Protein AF-A0A7J5WRK7-F1 (afdb_monomer_lite)

Foldseek 3Di:
DPPDDLQDPVVLPVLVVVLVVLLVVFWDWDAEPQAIFIDGPAFDDPVDDPPDPVLVVSQVVCVVSLLVSLLSLVVSLLSLCCNPPVNDPPQVVVCVVVVCVVVSVVSNCCSPPVDPFPKDWDWDWDDDDPTIHTWIWIWGDDPPDIDIDTSRVVVRSSVVSCVVSVNDGGDHD

Secondary structure (DSSP, 8-state):
-----TT-TTHHHHHHHHHHHHHHTTEEEEEETTEEEEEE--EEPTTS-TT-HHHHHHHHHHHHHHHHHHHHHHHHHHHHHHHHSTT---HHHHHHHSTTHHHHHHHHHHHHH--S--EEEEEEEEEETTEEEEEEEEEEEETTEEEEEEHHHHHHHHHHHHHHTTS------

Structure (mmCIF, N/CA/C/O backbone):
data_AF-A0A7J5WRK7-F1
#
_entry.id   AF-A0A7J5WRK7-F1
#
loop_
_atom_site.group_PDB
_atom_site.id
_atom_site.type_symbol
_atom_site.label_atom_id
_atom_site.label_alt_id
_atom_site.label_comp_id
_atom_site.label_asym_id
_atom_site.label_entity_id
_atom_site.label_seq_id
_atom_site.pdbx_PDB_ins_code
_atom_site.Cartn_x
_atom_site.Cartn_y
_atom_site.Cartn_z
_atom_site.occupancy
_atom_site.B_iso_or_equiv
_atom_site.auth_seq_id
_atom_site.auth_comp_id
_atom_site.auth_asym_id
_atom_site.auth_atom_id
_atom_site.pdbx_PDB_model_num
ATOM 1 N N . MET A 1 1 ? 35.326 -3.967 -5.754 1.00 23.03 1 MET A N 1
ATOM 2 C CA . MET A 1 1 ? 34.260 -4.579 -4.936 1.00 23.03 1 MET A CA 1
ATOM 3 C C . MET A 1 1 ? 32.935 -4.216 -5.591 1.00 23.03 1 MET A C 1
ATOM 5 O O . MET A 1 1 ? 32.443 -3.116 -5.403 1.00 23.03 1 MET A O 1
ATOM 9 N N . SER A 1 2 ? 32.453 -5.070 -6.492 1.00 31.12 2 SER A N 1
ATOM 10 C CA . SER A 1 2 ? 31.157 -4.903 -7.160 1.00 31.12 2 SER A CA 1
ATOM 11 C C . SER A 1 2 ? 30.168 -5.705 -6.328 1.00 31.12 2 SER A C 1
ATOM 13 O O . SER A 1 2 ? 30.130 -6.927 -6.415 1.00 31.12 2 SER A O 1
ATOM 15 N N . ILE A 1 3 ? 29.503 -5.027 -5.397 1.00 30.36 3 ILE A N 1
ATOM 16 C CA . ILE A 1 3 ? 28.623 -5.667 -4.425 1.00 30.36 3 ILE A CA 1
ATOM 17 C C . ILE A 1 3 ? 27.206 -5.501 -4.982 1.00 30.36 3 ILE A C 1
ATOM 19 O O . ILE A 1 3 ? 26.688 -4.390 -5.003 1.00 30.36 3 ILE A O 1
ATOM 23 N N . TYR A 1 4 ? 26.649 -6.606 -5.480 1.00 30.44 4 TYR A N 1
ATOM 24 C CA . TYR A 1 4 ? 25.307 -6.790 -6.055 1.00 30.44 4 TYR A CA 1
ATOM 25 C C . TYR A 1 4 ? 25.128 -6.493 -7.556 1.00 30.44 4 TYR A C 1
ATOM 27 O O . TYR A 1 4 ? 25.296 -5.380 -8.051 1.00 30.44 4 TYR A O 1
ATOM 35 N N . SER A 1 5 ? 24.720 -7.541 -8.279 1.00 34.34 5 SER A N 1
ATOM 36 C CA . SER A 1 5 ? 24.199 -7.499 -9.645 1.00 34.34 5 SER A CA 1
ATOM 37 C C . SER A 1 5 ? 22.725 -7.908 -9.595 1.00 34.34 5 SER A C 1
ATOM 39 O O . SER A 1 5 ? 22.420 -9.086 -9.451 1.00 34.34 5 SER A O 1
ATOM 41 N N . LEU A 1 6 ? 21.810 -6.946 -9.751 1.00 44.59 6 LEU A N 1
ATOM 42 C CA . LEU A 1 6 ? 20.345 -7.137 -9.782 1.00 44.59 6 LEU A CA 1
ATOM 43 C C . LEU A 1 6 ? 19.833 -7.923 -11.013 1.00 44.59 6 LEU A C 1
ATOM 45 O O . LEU A 1 6 ? 18.639 -7.941 -11.286 1.00 44.59 6 LEU A O 1
ATOM 49 N N . LYS A 1 7 ? 20.723 -8.543 -11.799 1.00 43.25 7 LYS A N 1
ATOM 50 C CA . LYS A 1 7 ? 20.353 -9.321 -12.994 1.00 43.25 7 LYS A CA 1
ATOM 51 C C . LYS A 1 7 ? 19.768 -10.697 -12.672 1.00 43.25 7 LYS A C 1
ATOM 53 O O . LYS A 1 7 ? 19.216 -11.328 -13.566 1.00 43.25 7 LYS A O 1
ATOM 58 N N . GLU A 1 8 ? 19.908 -11.173 -11.439 1.00 49.94 8 GLU A N 1
ATOM 59 C CA . GLU A 1 8 ? 19.444 -12.500 -11.045 1.00 49.94 8 GLU A CA 1
ATOM 60 C C . GLU A 1 8 ? 18.195 -12.364 -10.167 1.00 49.94 8 GLU A C 1
ATOM 62 O O . GLU A 1 8 ? 18.272 -11.974 -9.004 1.00 49.94 8 GLU A O 1
ATOM 67 N N . GLY A 1 9 ? 17.025 -12.664 -10.742 1.00 51.81 9 GLY A N 1
ATOM 68 C CA . GLY A 1 9 ? 15.718 -12.481 -10.098 1.00 51.81 9 GLY A CA 1
ATOM 69 C C . GLY A 1 9 ? 15.524 -13.247 -8.783 1.00 51.81 9 GLY A C 1
ATOM 70 O O . GLY A 1 9 ? 14.635 -12.894 -8.014 1.00 51.81 9 GLY A O 1
ATOM 71 N N . TYR A 1 10 ? 16.375 -14.234 -8.469 1.00 52.94 10 TYR A N 1
ATOM 72 C CA . TYR A 1 10 ? 16.316 -14.953 -7.192 1.00 52.94 10 TYR A CA 1
ATOM 73 C C . TYR A 1 10 ? 16.609 -14.047 -5.984 1.00 52.94 10 TYR A C 1
ATOM 75 O O . TYR A 1 10 ? 16.106 -14.312 -4.896 1.00 52.94 10 TYR A O 1
ATOM 83 N N . TYR A 1 11 ? 17.370 -12.960 -6.162 1.00 55.50 11 TYR A N 1
ATOM 84 C CA . TYR A 1 11 ? 17.666 -12.025 -5.072 1.00 55.50 11 TYR A CA 1
ATOM 85 C C . TYR A 1 11 ? 16.452 -11.192 -4.646 1.00 55.50 11 TYR A C 1
ATOM 87 O O . TYR A 1 11 ? 16.393 -10.770 -3.498 1.00 55.50 11 TYR A O 1
ATOM 95 N N . LEU A 1 12 ? 15.469 -10.997 -5.531 1.00 70.44 12 LEU A N 1
ATOM 96 C CA . LEU A 1 12 ? 14.238 -10.274 -5.201 1.00 70.44 12 LEU A CA 1
ATOM 97 C C . LEU A 1 12 ? 13.244 -11.146 -4.426 1.00 70.44 12 LEU A C 1
ATOM 99 O O . LEU A 1 12 ? 12.324 -10.608 -3.822 1.00 70.44 12 LEU A O 1
ATOM 103 N N . TYR A 1 13 ? 13.417 -12.473 -4.412 1.00 75.19 13 TYR A N 1
ATOM 104 C CA . TYR A 1 13 ? 12.485 -13.380 -3.739 1.00 75.19 13 TYR A CA 1
ATOM 105 C C . TYR A 1 13 ? 12.382 -13.086 -2.238 1.00 75.19 13 TYR A C 1
ATOM 107 O O . TYR A 1 13 ? 11.279 -12.980 -1.713 1.00 75.19 13 TYR A O 1
ATOM 115 N N . HIS A 1 14 ? 13.518 -12.887 -1.563 1.00 81.31 14 HIS A N 1
ATOM 116 C CA . HIS A 1 14 ? 13.531 -12.567 -0.134 1.00 81.31 14 HIS A CA 1
ATOM 117 C C . HIS A 1 14 ? 12.921 -11.195 0.167 1.00 81.31 14 HIS A C 1
ATOM 119 O O . HIS A 1 14 ? 12.224 -11.054 1.167 1.00 81.31 14 HIS A O 1
ATOM 125 N N . ASP A 1 15 ? 13.135 -10.203 -0.702 1.00 85.06 15 ASP A N 1
ATOM 126 C CA . ASP A 1 15 ? 12.528 -8.877 -0.546 1.00 85.06 15 ASP A CA 1
ATOM 127 C C . ASP A 1 15 ? 11.007 -8.937 -0.751 1.00 85.06 15 ASP A C 1
ATOM 129 O O . ASP A 1 15 ? 10.252 -8.321 0.002 1.00 85.06 15 ASP A O 1
ATOM 133 N N . VAL A 1 16 ? 10.545 -9.714 -1.739 1.00 87.12 16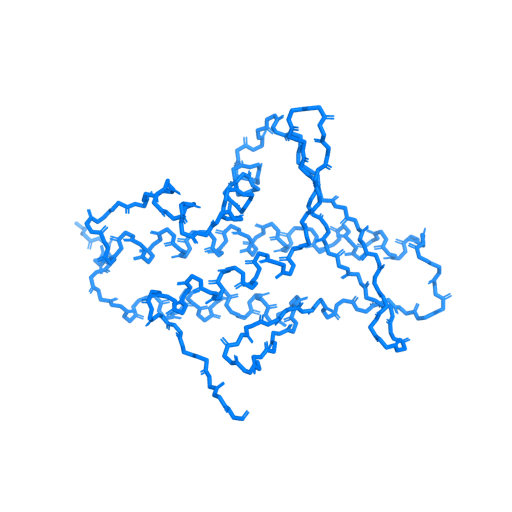 VAL A N 1
ATOM 134 C CA . VAL A 1 16 ? 9.117 -9.978 -1.963 1.00 87.12 16 VAL A CA 1
ATOM 135 C C . VAL A 1 16 ? 8.521 -10.682 -0.748 1.00 87.12 16 VAL A C 1
ATOM 137 O O . VAL A 1 16 ? 7.554 -10.182 -0.185 1.00 87.12 16 VAL A O 1
ATOM 140 N N . GLU A 1 17 ? 9.106 -11.794 -0.302 1.00 88.12 17 GLU A N 1
ATOM 141 C CA . GLU A 1 17 ? 8.641 -12.556 0.862 1.00 88.12 17 GLU A CA 1
ATOM 142 C C . GLU A 1 17 ? 8.585 -11.687 2.125 1.00 88.12 17 GLU A C 1
ATOM 144 O O . GLU A 1 17 ? 7.590 -11.705 2.849 1.00 88.12 17 GLU A O 1
ATOM 149 N N . PHE A 1 18 ? 9.606 -10.860 2.360 1.00 90.75 18 PHE A N 1
ATOM 150 C CA . PHE A 1 18 ? 9.629 -9.915 3.471 1.00 90.75 18 PHE A CA 1
ATOM 151 C C . PHE A 1 18 ? 8.452 -8.932 3.416 1.00 90.75 18 PHE A C 1
ATOM 153 O O . PHE A 1 18 ? 7.738 -8.777 4.407 1.00 90.75 18 PHE A O 1
ATOM 160 N N . VAL A 1 19 ? 8.211 -8.297 2.263 1.00 94.00 19 VAL A N 1
ATOM 161 C CA . VAL A 1 19 ? 7.095 -7.350 2.103 1.00 94.00 19 VAL A CA 1
ATOM 162 C C . VAL A 1 19 ? 5.743 -8.052 2.241 1.00 94.00 19 VAL A C 1
ATOM 164 O O . VAL A 1 19 ? 4.855 -7.525 2.907 1.00 94.00 19 VAL A O 1
ATOM 167 N N . LEU A 1 20 ? 5.577 -9.247 1.669 1.00 92.31 20 LEU A N 1
ATOM 168 C CA . LEU A 1 20 ? 4.340 -10.023 1.791 1.00 92.31 20 LEU A CA 1
ATOM 169 C C . LEU A 1 20 ? 4.051 -10.418 3.245 1.00 92.31 20 LEU A C 1
ATOM 171 O O . LEU A 1 20 ? 2.906 -10.319 3.683 1.00 92.31 20 LEU A O 1
ATOM 175 N N . ASN A 1 21 ? 5.078 -10.782 4.014 1.00 92.62 21 ASN A N 1
ATOM 176 C CA . ASN A 1 21 ? 4.931 -11.063 5.441 1.00 92.62 21 ASN A CA 1
ATOM 177 C C . ASN A 1 21 ? 4.499 -9.812 6.219 1.00 92.62 21 ASN A C 1
ATOM 179 O O . ASN A 1 21 ? 3.574 -9.884 7.022 1.00 92.62 21 ASN A O 1
ATOM 183 N N . GLN A 1 22 ? 5.090 -8.645 5.934 1.00 94.44 22 GLN A N 1
ATOM 184 C CA . GLN A 1 22 ? 4.661 -7.378 6.541 1.00 94.44 22 GLN A CA 1
ATOM 185 C C . GLN A 1 22 ? 3.212 -7.013 6.193 1.00 94.44 22 GLN A C 1
ATOM 187 O O . GLN A 1 22 ? 2.511 -6.438 7.025 1.00 94.44 22 GLN A O 1
ATOM 192 N N . ILE A 1 23 ? 2.757 -7.334 4.976 1.00 95.06 23 ILE A N 1
ATOM 193 C CA . ILE A 1 23 ? 1.347 -7.189 4.599 1.00 95.06 23 ILE A CA 1
ATOM 194 C C . ILE A 1 23 ? 0.497 -8.126 5.460 1.00 95.06 23 ILE A C 1
ATOM 196 O O . ILE A 1 23 ? -0.436 -7.644 6.091 1.00 95.06 23 ILE A O 1
ATOM 200 N N . GLY A 1 24 ? 0.852 -9.411 5.555 1.00 92.56 24 GLY A N 1
ATOM 201 C CA . GLY A 1 24 ? 0.115 -10.413 6.336 1.00 92.56 24 GLY A CA 1
ATOM 202 C C . GLY A 1 24 ? 0.044 -10.134 7.844 1.00 92.56 24 GLY A C 1
ATOM 203 O O . GLY A 1 24 ? -0.886 -10.577 8.511 1.00 92.56 24 GLY A O 1
ATOM 204 N N . GLU A 1 25 ? 0.983 -9.361 8.395 1.00 93.62 25 GLU A N 1
ATOM 205 C CA . GLU A 1 25 ? 0.930 -8.882 9.785 1.00 93.62 25 GLU A CA 1
ATOM 206 C C . GLU A 1 25 ? -0.127 -7.789 10.028 1.00 93.62 25 GLU A C 1
ATOM 208 O O . GLU A 1 25 ? -0.460 -7.505 11.181 1.00 93.62 25 GLU A O 1
ATOM 213 N N . LEU A 1 26 ? -0.607 -7.127 8.971 1.00 94.44 26 LEU A N 1
ATOM 214 C CA . LEU A 1 26 ? -1.442 -5.923 9.052 1.00 94.44 26 LEU A CA 1
ATOM 215 C C . LEU A 1 26 ? -2.780 -6.061 8.313 1.00 94.44 26 LEU A C 1
ATOM 217 O O . LEU A 1 26 ? -3.768 -5.441 8.713 1.00 94.44 26 LEU A O 1
ATOM 221 N N . TYR A 1 27 ? -2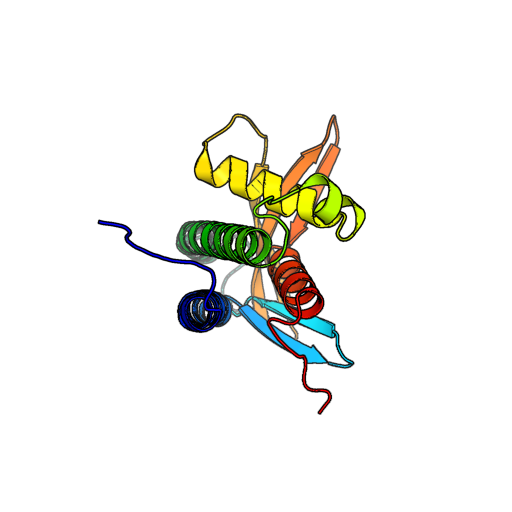.813 -6.858 7.249 1.00 94.75 27 TYR A N 1
ATOM 222 C CA . TYR A 1 27 ? -3.947 -7.038 6.355 1.00 94.75 27 TYR A CA 1
ATOM 223 C C . TYR A 1 27 ? -4.070 -8.498 5.935 1.00 94.75 27 TYR A C 1
ATOM 225 O O . TYR A 1 27 ? -3.089 -9.176 5.640 1.00 94.75 27 TYR A O 1
ATOM 233 N N . GLU A 1 28 ? -5.311 -8.946 5.838 1.00 92.81 28 GLU A N 1
ATOM 234 C CA . GLU A 1 28 ? -5.682 -10.175 5.167 1.00 92.81 28 GLU A CA 1
ATOM 235 C C . GLU A 1 28 ? -5.905 -9.848 3.693 1.00 92.81 28 GLU A C 1
ATOM 237 O O . GLU A 1 28 ? -6.595 -8.881 3.358 1.00 92.81 28 GLU A O 1
ATOM 242 N N . VAL A 1 29 ? -5.281 -10.628 2.813 1.00 91.12 29 VAL A N 1
ATOM 243 C CA . VAL A 1 29 ? -5.391 -10.463 1.364 1.00 91.12 29 VAL A CA 1
ATOM 244 C C . VAL A 1 29 ? -6.079 -11.693 0.808 1.00 91.12 29 VAL A C 1
ATOM 246 O O . VAL A 1 29 ? -5.556 -12.798 0.930 1.00 91.12 29 VAL A O 1
ATOM 249 N N . ASP A 1 30 ? -7.230 -11.482 0.182 1.00 88.75 30 ASP A N 1
ATOM 250 C CA . ASP A 1 30 ? -7.978 -12.531 -0.499 1.00 88.75 30 ASP A CA 1
ATOM 251 C C . ASP A 1 30 ? -7.942 -12.298 -2.008 1.00 88.75 30 ASP A C 1
ATOM 253 O O . ASP A 1 30 ? -7.983 -11.159 -2.489 1.00 88.75 30 ASP A O 1
ATOM 257 N N . VAL A 1 31 ? -7.858 -13.387 -2.762 1.00 83.69 31 VAL A N 1
ATOM 258 C CA . VAL A 1 31 ? -7.795 -13.369 -4.216 1.00 83.69 31 VAL A CA 1
ATOM 259 C C . VAL A 1 31 ? -8.955 -14.180 -4.751 1.00 83.69 31 VAL A C 1
ATOM 261 O O . VAL A 1 31 ? -8.995 -15.398 -4.624 1.00 83.69 31 VAL A O 1
ATOM 264 N N . LYS A 1 32 ? -9.882 -13.493 -5.411 1.00 82.00 32 LYS A N 1
ATOM 265 C CA . LYS A 1 32 ? -11.062 -14.108 -6.008 1.00 82.00 32 LYS A CA 1
ATOM 266 C C . LYS A 1 32 ? -11.289 -13.561 -7.403 1.00 82.00 32 LYS A C 1
ATOM 268 O O . LYS A 1 32 ? -11.099 -12.371 -7.647 1.00 82.00 32 LYS A O 1
ATOM 273 N N . ASP A 1 33 ? -11.675 -14.430 -8.334 1.00 81.75 33 ASP A N 1
ATOM 274 C CA . ASP A 1 33 ? -11.949 -14.055 -9.727 1.00 81.75 33 ASP A CA 1
ATOM 275 C C . ASP A 1 33 ? -10.792 -13.255 -10.356 1.00 81.75 33 ASP A C 1
ATOM 277 O O . ASP A 1 33 ? -10.992 -12.264 -11.066 1.00 81.75 33 ASP A O 1
ATOM 281 N N . ASN A 1 34 ? -9.554 -13.676 -10.065 1.00 76.69 34 ASN A N 1
ATOM 282 C CA . ASN A 1 34 ? -8.324 -13.049 -10.550 1.00 76.69 34 ASN A CA 1
ATOM 283 C C . ASN A 1 34 ? -8.128 -11.584 -10.089 1.00 76.69 34 ASN A C 1
ATOM 285 O O . ASN A 1 34 ? -7.383 -10.825 -10.726 1.00 76.69 34 ASN A O 1
ATOM 289 N N . LYS A 1 35 ? -8.773 -11.190 -8.985 1.00 83.25 35 LYS A N 1
ATOM 290 C CA . LYS A 1 35 ? -8.672 -9.872 -8.350 1.00 83.25 35 LYS A CA 1
ATOM 291 C C . LYS A 1 35 ? -8.269 -10.016 -6.889 1.00 83.25 35 LYS A C 1
ATOM 293 O O . LYS A 1 35 ? -8.821 -10.847 -6.177 1.00 83.25 35 LYS A O 1
ATOM 298 N N . ALA A 1 36 ? -7.330 -9.181 -6.459 1.00 87.69 36 ALA A N 1
ATOM 299 C CA . ALA A 1 36 ? -6.948 -9.085 -5.060 1.00 87.69 36 ALA A CA 1
ATOM 300 C C . ALA A 1 36 ? -7.889 -8.129 -4.320 1.00 87.69 36 ALA A C 1
ATOM 302 O O . ALA A 1 36 ? -8.304 -7.095 -4.846 1.00 87.69 36 ALA A O 1
ATOM 303 N N . THR A 1 37 ? -8.184 -8.464 -3.076 1.00 91.25 37 THR A N 1
ATOM 304 C CA . THR A 1 37 ? -8.840 -7.605 -2.097 1.00 91.25 37 THR A CA 1
ATOM 305 C C . THR A 1 37 ? -8.019 -7.638 -0.819 1.00 91.25 37 THR A C 1
ATOM 307 O O . THR A 1 37 ? -7.346 -8.627 -0.546 1.00 91.25 37 THR A O 1
ATOM 310 N N . ALA A 1 38 ? -8.025 -6.547 -0.060 1.00 92.56 38 ALA A N 1
ATOM 311 C CA . ALA A 1 38 ? -7.307 -6.460 1.203 1.00 92.56 38 ALA A CA 1
ATOM 312 C C . ALA A 1 38 ? -8.235 -5.897 2.276 1.00 92.56 38 ALA A C 1
ATOM 314 O O . ALA A 1 38 ? -8.997 -4.963 2.010 1.00 92.56 38 ALA A O 1
ATOM 315 N N . VAL A 1 39 ? -8.162 -6.462 3.477 1.00 92.31 39 VAL A N 1
ATOM 316 C CA . VAL A 1 39 ? -8.942 -6.042 4.641 1.00 92.31 39 VAL A CA 1
ATOM 317 C C . VAL A 1 39 ? -8.016 -5.982 5.845 1.00 92.31 39 VAL A C 1
ATOM 319 O O . VAL A 1 39 ? -7.226 -6.892 6.074 1.00 92.31 39 VAL A O 1
ATOM 322 N N . SER A 1 40 ? -8.088 -4.900 6.614 1.00 92.31 40 SER A N 1
ATOM 323 C CA . SER A 1 40 ? -7.330 -4.795 7.859 1.00 92.31 40 SER A CA 1
ATOM 324 C C . SER A 1 40 ? -7.742 -5.887 8.853 1.00 92.31 40 SER A C 1
ATOM 326 O O . SER A 1 40 ? -8.931 -6.074 9.117 1.00 92.31 40 SER A O 1
ATOM 328 N N . ILE A 1 41 ? -6.760 -6.559 9.461 1.00 90.56 41 ILE A N 1
ATOM 329 C CA . ILE A 1 41 ? -6.996 -7.554 10.528 1.00 90.56 41 ILE A CA 1
ATOM 330 C C . ILE A 1 41 ? -7.065 -6.918 11.924 1.00 90.56 41 ILE A C 1
ATOM 332 O O . ILE A 1 41 ? -7.142 -7.610 12.940 1.00 90.56 41 ILE A O 1
ATOM 336 N N . MET A 1 42 ? -6.994 -5.587 12.003 1.00 88.06 42 MET A N 1
ATOM 337 C CA . MET A 1 42 ? -6.973 -4.859 13.268 1.00 88.06 42 MET A CA 1
ATOM 338 C C . MET A 1 42 ? -8.375 -4.740 13.855 1.00 88.06 42 MET A C 1
ATOM 340 O O . MET A 1 42 ? -9.085 -3.767 13.616 1.00 88.06 42 MET A O 1
ATOM 344 N N . GLU A 1 43 ? -8.764 -5.716 14.662 1.00 85.50 43 GLU A N 1
ATOM 345 C CA . GLU A 1 43 ? -10.060 -5.714 15.336 1.00 85.50 43 GLU A CA 1
ATOM 346 C C . GLU A 1 43 ? -10.086 -4.768 16.548 1.00 85.50 43 GLU A C 1
ATOM 348 O O . GLU A 1 43 ? -9.124 -4.663 17.320 1.00 85.50 43 GLU A O 1
ATOM 353 N N . LEU A 1 44 ? -11.227 -4.106 16.728 1.00 79.06 44 LEU A N 1
ATOM 354 C CA . LEU A 1 44 ? -11.612 -3.398 17.941 1.00 79.06 44 LEU A CA 1
ATOM 355 C C . LEU A 1 44 ? -12.513 -4.289 18.786 1.00 79.06 44 LEU A C 1
ATOM 357 O O . LEU A 1 44 ? -13.460 -4.896 18.281 1.00 79.06 44 LEU A O 1
ATOM 361 N N . ASP A 1 45 ? -12.243 -4.326 20.088 1.00 69.25 45 ASP A N 1
ATOM 362 C CA . ASP A 1 45 ? -13.087 -5.063 21.017 1.00 69.25 45 ASP A CA 1
ATOM 363 C C . ASP A 1 45 ? -14.468 -4.385 21.103 1.00 69.25 45 ASP A C 1
ATOM 365 O O . ASP A 1 45 ? -14.574 -3.174 21.321 1.00 69.25 45 ASP A O 1
ATOM 369 N N . GLN A 1 46 ? -15.545 -5.156 20.920 1.00 61.12 46 GLN A N 1
ATOM 370 C CA . GLN A 1 46 ? -16.916 -4.643 20.724 1.00 61.12 46 GLN A CA 1
ATOM 371 C C . GLN A 1 46 ? -17.448 -3.808 21.900 1.00 61.12 46 GLN A C 1
ATOM 373 O O . GLN A 1 46 ? -18.468 -3.129 21.777 1.00 61.12 46 GLN A O 1
ATOM 378 N N . LYS A 1 47 ? -16.788 -3.870 23.060 1.00 58.44 47 LYS A N 1
ATOM 379 C CA . LYS A 1 47 ? -17.178 -3.129 24.265 1.00 58.44 47 LYS A CA 1
ATOM 380 C C . LYS A 1 47 ? -16.817 -1.647 24.214 1.00 58.44 47 LYS A C 1
ATOM 382 O O . LYS A 1 47 ? -17.378 -0.880 24.994 1.00 58.44 47 LYS A O 1
ATOM 387 N N . ASN A 1 48 ? -15.907 -1.241 23.330 1.00 52.59 48 ASN A N 1
ATOM 388 C CA . ASN A 1 48 ? -15.352 0.106 23.333 1.00 52.59 48 ASN A CA 1
ATOM 389 C C . ASN A 1 48 ? -15.898 0.952 22.179 1.00 52.59 48 ASN A C 1
ATOM 391 O O . ASN A 1 48 ? -15.972 0.532 21.028 1.00 52.59 48 ASN A O 1
ATOM 395 N N . HIS A 1 49 ? -16.311 2.177 22.514 1.00 56.41 49 HIS A N 1
ATOM 396 C CA . HIS A 1 49 ? -16.802 3.156 21.549 1.00 56.41 49 HIS A CA 1
ATOM 397 C C . HIS A 1 49 ? -15.739 3.482 20.485 1.00 56.41 49 HIS A C 1
ATOM 399 O O . HIS A 1 49 ? -14.548 3.561 20.791 1.00 56.41 49 HIS A O 1
ATOM 405 N N . PHE A 1 50 ? -16.199 3.788 19.268 1.00 59.53 50 PHE A N 1
ATOM 406 C CA . PHE A 1 50 ? -15.409 4.194 18.091 1.00 59.53 50 PHE A CA 1
ATOM 407 C C . PHE A 1 50 ? -14.429 5.362 18.316 1.00 59.53 50 PHE A C 1
ATOM 409 O O . PHE A 1 50 ? -13.545 5.584 17.503 1.00 59.53 50 PHE A O 1
ATOM 416 N N . ALA A 1 51 ? -14.590 6.124 19.402 1.00 64.12 51 ALA A N 1
ATOM 417 C CA . ALA A 1 51 ? -13.736 7.254 19.777 1.00 64.12 51 ALA A CA 1
ATOM 418 C C . ALA A 1 51 ? -12.938 7.003 21.073 1.00 64.12 51 ALA A C 1
ATOM 420 O O . ALA A 1 51 ? -12.496 7.950 21.731 1.00 64.12 51 ALA A O 1
ATOM 421 N N . SER A 1 52 ? -12.809 5.741 21.488 1.00 72.19 52 SER A N 1
ATOM 422 C CA . SER A 1 52 ? -12.102 5.369 22.714 1.00 72.19 52 SER A CA 1
ATOM 423 C C . SER A 1 52 ? -10.599 5.651 22.621 1.00 72.19 52 SER A C 1
ATOM 425 O O . SER A 1 52 ? -10.009 5.689 21.540 1.00 72.19 52 SER A O 1
ATOM 427 N N . GLN A 1 53 ? -9.964 5.834 23.783 1.00 78.50 53 GLN A N 1
ATOM 428 C CA . GLN A 1 53 ? -8.509 5.971 23.872 1.00 78.50 53 GLN A CA 1
ATOM 429 C C . GLN A 1 53 ? -7.796 4.729 23.317 1.00 78.50 53 GLN A C 1
ATOM 431 O O . GLN A 1 53 ? -6.778 4.867 22.654 1.00 78.50 53 GLN A O 1
ATOM 436 N N . GLU A 1 54 ? -8.379 3.540 23.498 1.00 77.44 54 GLU A N 1
ATOM 437 C CA . GLU A 1 54 ? -7.839 2.297 22.943 1.00 77.44 54 GLU A CA 1
ATOM 438 C C . GLU A 1 54 ? -7.751 2.338 21.411 1.00 77.44 54 GLU A C 1
ATOM 440 O O . GLU A 1 54 ? -6.731 1.943 20.851 1.00 77.44 54 GLU A O 1
ATOM 445 N N . SER A 1 55 ? -8.786 2.849 20.737 1.00 78.69 55 SER A N 1
ATOM 446 C CA . SER A 1 55 ? -8.796 3.002 19.275 1.00 78.69 55 SER A CA 1
ATOM 447 C C . SER A 1 55 ? -7.626 3.871 18.808 1.00 78.69 55 SER A C 1
ATOM 449 O O . SER A 1 55 ? -6.802 3.455 17.993 1.00 78.69 55 SER A O 1
ATOM 451 N N . LYS A 1 56 ? -7.455 5.029 19.460 1.00 82.38 56 LYS A N 1
ATOM 452 C CA . LYS A 1 56 ? -6.352 5.959 19.190 1.00 82.38 56 LYS A CA 1
ATOM 453 C C . LYS A 1 56 ? -4.984 5.350 19.473 1.00 82.38 56 LYS A C 1
ATOM 455 O O . LYS A 1 56 ? -4.055 5.569 18.702 1.00 82.38 56 LYS A O 1
ATOM 460 N N . ASP A 1 57 ? -4.839 4.605 20.564 1.00 85.69 57 ASP A N 1
ATOM 461 C CA . ASP A 1 57 ? -3.576 3.963 20.928 1.00 85.69 57 ASP A CA 1
ATOM 462 C C . ASP A 1 57 ? -3.204 2.878 19.908 1.00 85.69 57 ASP A C 1
ATOM 464 O O . ASP A 1 57 ? -2.056 2.825 19.460 1.00 85.69 57 ASP A O 1
ATOM 468 N N . ARG A 1 58 ? -4.179 2.071 19.462 1.00 84.50 58 ARG A N 1
ATOM 469 C CA . ARG A 1 58 ? -3.991 1.080 18.390 1.00 84.50 58 ARG A CA 1
ATOM 470 C C . ARG A 1 58 ? -3.619 1.744 17.067 1.00 84.50 58 ARG A C 1
ATOM 472 O O . ARG A 1 58 ? -2.650 1.327 16.433 1.00 84.50 58 ARG A O 1
ATOM 479 N N . PHE A 1 59 ? -4.327 2.804 16.684 1.00 88.44 59 PHE A N 1
ATOM 480 C CA . PHE A 1 59 ? -4.016 3.588 15.491 1.00 88.44 59 PHE A CA 1
ATOM 481 C C . PHE A 1 59 ? -2.593 4.172 15.549 1.00 88.44 59 PHE A C 1
ATOM 483 O O . PHE A 1 59 ? -1.782 3.967 14.647 1.00 88.44 59 PHE A O 1
ATOM 490 N N . ASN A 1 60 ? -2.228 4.836 16.645 1.00 88.12 60 ASN A N 1
ATOM 491 C CA . ASN A 1 60 ? -0.897 5.425 16.800 1.00 88.12 60 ASN A CA 1
ATOM 492 C C . ASN A 1 60 ? 0.217 4.369 16.809 1.00 88.12 60 ASN A C 1
ATOM 494 O O . ASN A 1 60 ? 1.304 4.622 16.286 1.00 88.12 60 ASN A O 1
ATOM 498 N N . ALA A 1 61 ? -0.045 3.183 17.364 1.00 90.12 61 ALA A N 1
ATOM 499 C CA . ALA A 1 61 ? 0.898 2.071 17.354 1.00 90.12 61 ALA A CA 1
ATOM 500 C C . ALA A 1 61 ? 1.093 1.469 15.951 1.00 90.12 61 ALA A C 1
ATOM 502 O O . ALA A 1 61 ? 2.189 0.994 15.641 1.00 90.12 61 ALA A O 1
ATOM 503 N N . ILE A 1 62 ? 0.063 1.493 15.094 1.00 90.94 62 ILE A N 1
ATOM 504 C CA . ILE A 1 62 ? 0.140 0.894 13.758 1.00 90.94 62 ILE A CA 1
ATOM 505 C C . ILE A 1 62 ? 0.725 1.829 12.700 1.00 90.94 62 ILE A C 1
ATOM 507 O O . ILE A 1 62 ? 1.423 1.366 11.798 1.00 90.94 62 ILE A O 1
ATOM 511 N N . VAL A 1 63 ? 0.505 3.143 12.806 1.00 92.38 63 VAL A N 1
ATOM 512 C CA . VAL A 1 63 ? 0.978 4.120 11.808 1.00 92.38 63 VAL A CA 1
ATOM 513 C C . VAL A 1 63 ? 2.476 3.966 11.473 1.00 92.38 63 VAL A C 1
ATOM 515 O O . VAL A 1 63 ? 2.814 3.983 10.287 1.00 92.38 63 VAL A O 1
ATOM 518 N N . PRO A 1 64 ? 3.402 3.759 12.432 1.00 94.19 64 PRO A N 1
ATOM 519 C CA . PRO A 1 64 ? 4.806 3.490 12.115 1.00 94.19 64 PRO A CA 1
ATOM 520 C C . PRO A 1 64 ? 5.019 2.233 11.259 1.00 94.19 64 PRO A C 1
ATOM 522 O O . PRO A 1 64 ? 5.819 2.265 10.324 1.00 94.19 64 PRO A O 1
ATOM 525 N N . LYS A 1 65 ? 4.279 1.149 11.533 1.00 95.06 65 LYS A N 1
ATOM 526 C CA . LYS A 1 65 ? 4.343 -0.097 10.754 1.00 95.06 65 LYS A CA 1
ATOM 527 C C . LYS A 1 65 ? 3.821 0.110 9.333 1.00 95.06 65 LYS A C 1
ATOM 529 O O . LYS A 1 65 ? 4.470 -0.314 8.385 1.00 95.06 65 LYS A O 1
ATOM 534 N N . ILE A 1 66 ? 2.724 0.852 9.180 1.00 95.81 66 ILE A N 1
ATOM 535 C CA . ILE A 1 66 ? 2.171 1.239 7.873 1.00 95.81 66 ILE A CA 1
ATOM 536 C C . ILE A 1 66 ? 3.186 2.053 7.064 1.00 95.81 66 ILE A C 1
ATOM 538 O O . ILE A 1 66 ? 3.406 1.782 5.887 1.00 95.81 66 ILE A O 1
ATOM 542 N N . LYS A 1 67 ? 3.864 3.022 7.690 1.00 95.12 67 LYS A N 1
ATOM 543 C CA . LYS A 1 67 ? 4.907 3.818 7.023 1.00 95.12 67 LYS A CA 1
ATOM 544 C C . LYS A 1 67 ? 6.086 2.957 6.554 1.00 95.12 67 LYS A C 1
ATOM 546 O O . LYS A 1 67 ? 6.591 3.160 5.446 1.00 95.12 67 LYS A O 1
ATOM 551 N N . ALA A 1 68 ? 6.515 2.006 7.384 1.00 94.88 68 ALA A N 1
ATOM 552 C CA . ALA A 1 68 ? 7.584 1.068 7.051 1.00 94.88 68 ALA A CA 1
ATOM 553 C C . ALA A 1 68 ? 7.183 0.131 5.899 1.00 94.88 68 ALA A C 1
ATOM 555 O O . ALA A 1 68 ? 7.935 0.005 4.930 1.00 94.88 68 ALA A O 1
ATOM 556 N N . LEU A 1 69 ? 5.979 -0.448 5.958 1.00 97.00 69 LEU A N 1
ATOM 557 C CA . LEU A 1 69 ? 5.426 -1.282 4.891 1.00 97.00 69 LEU A CA 1
ATOM 558 C C . LEU A 1 69 ? 5.323 -0.496 3.576 1.00 97.00 69 LEU A C 1
ATOM 560 O O . LEU A 1 69 ? 5.792 -0.963 2.542 1.00 97.00 69 LEU A O 1
ATOM 564 N N . HIS A 1 70 ? 4.796 0.733 3.615 1.00 97.50 70 HIS A N 1
ATOM 565 C CA . HIS A 1 70 ? 4.654 1.585 2.428 1.00 97.50 70 HIS A CA 1
ATOM 566 C C . HIS A 1 70 ? 5.988 1.818 1.725 1.00 97.50 70 HIS A C 1
ATOM 568 O O . HIS A 1 70 ? 6.100 1.702 0.506 1.00 97.50 70 HIS A O 1
ATOM 574 N N . THR A 1 71 ? 7.007 2.138 2.520 1.00 95.69 71 THR A N 1
ATOM 575 C CA . THR A 1 71 ? 8.362 2.381 2.026 1.00 95.69 71 THR A CA 1
ATOM 576 C C . THR A 1 71 ? 8.943 1.115 1.401 1.00 95.69 71 THR A C 1
ATOM 578 O O . THR A 1 71 ? 9.502 1.186 0.308 1.00 95.69 71 THR A O 1
ATOM 581 N N . SER A 1 72 ? 8.743 -0.037 2.048 1.00 95.44 72 SER A N 1
ATOM 582 C CA . SER A 1 72 ? 9.231 -1.338 1.578 1.00 95.44 72 SER A CA 1
ATOM 583 C C . SER A 1 72 ? 8.551 -1.764 0.272 1.00 95.44 72 SER A C 1
ATOM 585 O O . SER A 1 72 ? 9.243 -2.101 -0.686 1.00 95.44 72 SER A O 1
ATOM 587 N N . MET A 1 73 ? 7.221 -1.637 0.173 1.00 96.81 73 MET A N 1
ATOM 588 C CA . MET A 1 73 ? 6.477 -1.871 -1.073 1.00 96.81 73 MET A CA 1
ATOM 589 C C . MET A 1 73 ? 6.980 -0.966 -2.207 1.00 96.81 73 MET A C 1
ATOM 591 O O . MET A 1 73 ? 7.244 -1.437 -3.312 1.00 96.81 73 MET A O 1
ATOM 595 N N . TYR A 1 74 ? 7.154 0.335 -1.945 1.00 95.88 74 TYR A N 1
ATOM 596 C CA . TYR A 1 74 ? 7.631 1.279 -2.959 1.00 95.88 74 TYR A CA 1
ATOM 597 C C . TYR A 1 74 ? 9.053 0.959 -3.427 1.00 95.88 74 TYR A C 1
ATOM 599 O O . TYR A 1 74 ? 9.324 0.973 -4.627 1.00 95.88 74 TYR A O 1
ATOM 607 N N . HIS A 1 75 ? 9.968 0.680 -2.495 1.00 93.06 75 HIS A N 1
ATOM 608 C CA . HIS A 1 75 ? 11.350 0.318 -2.814 1.00 93.06 75 HIS A CA 1
ATOM 609 C C . HIS A 1 75 ? 11.441 -0.992 -3.585 1.00 93.06 75 HIS A C 1
ATOM 611 O O . HIS A 1 75 ? 12.234 -1.083 -4.517 1.00 93.06 75 HIS A O 1
ATOM 617 N N . LEU A 1 76 ? 10.612 -1.977 -3.248 1.00 93.00 76 LEU A N 1
ATOM 618 C CA . LEU A 1 76 ? 10.549 -3.231 -3.983 1.00 93.00 76 LEU A CA 1
ATOM 619 C C . LEU A 1 76 ? 10.078 -3.009 -5.426 1.00 93.00 76 LEU A C 1
ATOM 621 O O . LEU A 1 76 ? 10.735 -3.484 -6.351 1.00 93.00 76 LEU A O 1
ATOM 625 N N . LEU A 1 77 ? 9.010 -2.230 -5.640 1.00 92.81 77 LEU A N 1
ATOM 626 C CA . LEU A 1 77 ? 8.581 -1.865 -6.995 1.00 92.81 77 LEU A CA 1
ATOM 627 C C . LEU A 1 77 ? 9.700 -1.150 -7.759 1.00 92.81 77 LEU A C 1
ATOM 629 O O . LEU A 1 77 ? 9.996 -1.519 -8.892 1.00 92.81 77 LEU A O 1
ATOM 633 N N . GLU A 1 78 ? 10.357 -0.170 -7.138 1.00 91.50 78 GLU A N 1
ATOM 634 C CA . GLU A 1 78 ? 11.486 0.532 -7.751 1.00 91.50 78 GLU A CA 1
ATOM 635 C C . GLU A 1 78 ? 12.606 -0.438 -8.168 1.00 91.50 78 GLU A C 1
ATOM 637 O O . GLU A 1 78 ? 13.098 -0.362 -9.297 1.00 91.50 78 GLU A O 1
ATOM 642 N N . SER A 1 79 ? 12.982 -1.371 -7.293 1.00 88.69 79 SER A N 1
ATOM 643 C CA . SER A 1 79 ? 14.001 -2.386 -7.571 1.00 88.69 79 SER A CA 1
ATOM 644 C C . SER A 1 79 ? 13.599 -3.317 -8.713 1.00 88.69 79 SER A C 1
ATOM 646 O O . SER A 1 79 ? 14.418 -3.564 -9.600 1.00 88.69 79 SER A O 1
ATOM 648 N N . ILE A 1 80 ? 12.344 -3.784 -8.738 1.00 87.25 80 ILE A N 1
ATOM 649 C CA . ILE A 1 80 ? 11.823 -4.651 -9.803 1.00 87.25 80 ILE A CA 1
ATOM 650 C C . ILE A 1 80 ? 11.882 -3.921 -11.146 1.00 87.25 80 ILE A C 1
ATOM 652 O O . ILE A 1 80 ? 12.522 -4.416 -12.069 1.00 87.25 80 ILE A O 1
ATOM 656 N N . TYR A 1 81 ? 11.306 -2.718 -11.249 1.00 87.31 81 TYR A N 1
ATOM 657 C CA . TYR A 1 81 ? 11.304 -1.956 -12.504 1.00 87.31 81 TYR A CA 1
ATOM 658 C C . TYR A 1 81 ? 12.721 -1.671 -13.011 1.00 87.31 81 TYR A C 1
ATOM 660 O O . TYR A 1 81 ? 12.999 -1.825 -14.199 1.00 87.31 81 TYR A O 1
ATOM 668 N N . ARG A 1 82 ? 13.655 -1.312 -12.120 1.00 84.31 82 ARG A N 1
ATOM 669 C CA . ARG A 1 82 ? 15.058 -1.091 -12.505 1.00 84.31 82 ARG A CA 1
ATOM 670 C C . ARG A 1 82 ? 15.764 -2.376 -12.946 1.00 84.31 82 ARG A C 1
ATOM 672 O O . ARG A 1 82 ? 16.710 -2.302 -13.732 1.00 84.31 82 ARG A O 1
ATOM 679 N N . ALA A 1 83 ? 15.348 -3.532 -12.442 1.00 78.94 83 ALA A N 1
ATOM 680 C CA . ALA A 1 83 ? 15.884 -4.817 -12.871 1.00 78.94 83 ALA A CA 1
ATOM 681 C C . ALA A 1 83 ? 15.303 -5.261 -14.226 1.00 78.94 83 ALA A C 1
ATOM 683 O O . ALA A 1 83 ? 16.039 -5.832 -15.032 1.00 78.94 83 ALA A O 1
ATOM 684 N N . THR A 1 84 ? 14.023 -4.977 -14.497 1.00 71.56 84 THR A N 1
ATOM 685 C CA . THR A 1 84 ? 13.299 -5.486 -15.675 1.00 71.56 84 THR A CA 1
ATOM 686 C C . THR A 1 84 ? 13.312 -4.555 -16.888 1.00 71.56 84 THR A C 1
ATOM 688 O O . THR A 1 84 ? 13.361 -5.050 -18.010 1.00 71.56 84 THR A O 1
ATOM 691 N N . ASP A 1 85 ? 13.278 -3.230 -16.705 1.00 61.94 85 ASP A N 1
ATOM 692 C CA . ASP A 1 85 ? 13.116 -2.263 -17.802 1.00 61.94 85 ASP A CA 1
ATOM 693 C C . ASP A 1 85 ? 14.228 -1.212 -17.809 1.00 61.94 85 ASP A C 1
ATOM 695 O O . ASP A 1 85 ? 14.226 -0.294 -16.991 1.00 61.94 85 ASP A O 1
ATOM 699 N N . ASN A 1 86 ? 15.206 -1.368 -18.715 1.00 60.03 86 ASN A N 1
ATOM 700 C CA . ASN A 1 86 ? 16.268 -0.402 -19.056 1.00 60.03 86 ASN A CA 1
ATOM 701 C C . ASN A 1 86 ? 16.919 0.374 -17.882 1.00 60.03 86 ASN A C 1
ATOM 703 O O . ASN A 1 86 ? 17.579 1.391 -18.096 1.00 60.03 86 ASN A O 1
ATOM 707 N N . LYS A 1 87 ? 16.804 -0.131 -16.646 1.00 66.31 87 LYS A N 1
ATOM 708 C CA . LYS A 1 87 ? 17.197 0.503 -15.378 1.00 66.31 87 LYS A CA 1
ATOM 709 C C . LYS A 1 87 ? 16.441 1.780 -14.987 1.00 66.31 87 LYS A C 1
ATOM 711 O O . LYS A 1 87 ? 16.903 2.486 -14.082 1.00 66.31 87 LYS A O 1
ATOM 716 N N . VAL A 1 88 ? 15.297 2.084 -15.604 1.00 76.81 88 VAL A N 1
ATOM 717 C CA . VAL A 1 88 ? 14.548 3.326 -15.345 1.00 76.81 88 VAL A CA 1
ATOM 718 C C . VAL A 1 88 ? 13.235 3.028 -14.631 1.00 76.81 88 VAL A C 1
ATOM 720 O O . VAL A 1 88 ? 12.380 2.312 -15.130 1.00 76.81 88 VAL A O 1
ATOM 723 N N . PHE A 1 89 ? 13.058 3.631 -13.457 1.00 85.88 89 PHE A N 1
ATOM 724 C CA . PHE A 1 89 ? 11.782 3.638 -12.752 1.00 85.88 89 PHE A CA 1
ATOM 725 C C . PHE A 1 89 ? 10.954 4.845 -13.210 1.00 85.88 89 PHE A C 1
ATOM 727 O O . PHE A 1 89 ? 10.982 5.905 -12.581 1.00 85.88 89 PHE A O 1
ATOM 734 N N . ASP A 1 90 ? 10.286 4.713 -14.359 1.00 89.88 90 ASP A N 1
ATOM 735 C CA . ASP A 1 90 ? 9.469 5.785 -14.938 1.00 89.88 90 ASP A CA 1
ATOM 736 C C . ASP A 1 90 ? 8.083 5.838 -14.284 1.00 89.88 90 ASP A C 1
ATOM 738 O O . ASP A 1 90 ? 7.133 5.164 -14.689 1.00 89.88 90 ASP A O 1
ATOM 742 N N . THR A 1 91 ? 7.952 6.692 -13.272 1.00 91.75 91 THR A N 1
ATOM 743 C CA . THR A 1 91 ? 6.692 6.871 -12.545 1.00 91.75 91 THR A CA 1
ATOM 744 C C . THR A 1 91 ? 5.562 7.389 -13.434 1.00 91.75 91 THR A C 1
ATOM 746 O O . THR A 1 91 ? 4.406 7.095 -13.157 1.00 91.75 91 THR A O 1
ATOM 749 N N . THR A 1 92 ? 5.861 8.119 -14.513 1.00 92.62 92 THR A N 1
ATOM 750 C CA . THR A 1 92 ? 4.834 8.664 -15.418 1.00 92.62 92 THR A CA 1
ATOM 751 C C . THR A 1 92 ? 4.185 7.550 -16.232 1.00 92.62 92 THR A C 1
ATOM 753 O O . THR A 1 92 ? 2.963 7.511 -16.385 1.00 92.62 92 THR A O 1
ATOM 756 N N . ALA A 1 93 ? 4.996 6.615 -16.733 1.00 91.44 93 ALA A N 1
ATOM 757 C CA . ALA A 1 93 ? 4.500 5.443 -17.445 1.00 91.44 93 ALA A CA 1
ATOM 758 C C . ALA A 1 93 ? 3.654 4.545 -16.526 1.00 91.44 93 ALA A C 1
ATOM 760 O O . ALA A 1 93 ? 2.579 4.093 -16.930 1.00 91.44 93 ALA A O 1
ATOM 761 N N . ILE A 1 94 ? 4.097 4.353 -15.277 1.00 93.19 94 ILE A N 1
ATOM 762 C CA . ILE A 1 94 ? 3.353 3.586 -14.270 1.00 93.19 94 ILE A CA 1
ATOM 763 C C . ILE A 1 94 ? 2.018 4.270 -13.962 1.00 93.19 94 ILE A C 1
ATOM 765 O O . ILE A 1 94 ? 0.987 3.612 -14.018 1.00 93.19 94 ILE A O 1
ATOM 769 N N . GLU A 1 95 ? 1.998 5.584 -13.716 1.00 95.62 95 GLU A N 1
ATOM 770 C CA . GLU A 1 95 ? 0.769 6.341 -13.419 1.00 95.62 95 GLU A CA 1
ATOM 771 C C . GLU A 1 95 ? -0.224 6.351 -14.584 1.00 95.62 95 GLU A C 1
ATOM 773 O O . GLU A 1 95 ? -1.433 6.312 -14.368 1.00 95.62 95 GLU A O 1
ATOM 778 N N . LYS A 1 96 ? 0.254 6.351 -15.833 1.00 94.50 96 LYS A N 1
ATOM 779 C CA . LYS A 1 96 ? -0.627 6.233 -17.004 1.00 94.50 96 LYS A CA 1
ATOM 780 C C . LYS A 1 96 ? -1.386 4.904 -17.015 1.00 94.50 96 LYS A C 1
ATOM 782 O O . LYS A 1 96 ? -2.511 4.847 -17.509 1.00 94.50 96 LYS A O 1
ATOM 787 N N . ARG A 1 97 ? -0.763 3.841 -16.504 1.00 93.31 97 ARG A N 1
ATOM 788 C CA . ARG A 1 97 ? -1.343 2.497 -16.455 1.00 93.31 97 ARG A CA 1
ATOM 789 C C . ARG A 1 97 ? -2.132 2.241 -15.174 1.00 93.31 97 ARG A C 1
ATOM 791 O O . ARG A 1 97 ? -3.190 1.625 -15.227 1.00 93.31 97 ARG A O 1
ATOM 798 N N . PHE A 1 98 ? -1.631 2.748 -14.057 1.00 95.38 98 PHE A N 1
ATOM 799 C CA . PHE A 1 98 ? -2.201 2.632 -12.725 1.00 95.38 98 PHE A CA 1
ATOM 800 C C . PHE A 1 98 ? -2.366 4.039 -12.129 1.00 95.38 98 PHE A C 1
ATOM 802 O O . PHE A 1 98 ? -1.490 4.504 -11.396 1.00 95.38 98 PHE A O 1
ATOM 809 N N . PRO A 1 99 ? -3.473 4.744 -12.423 1.00 95.06 99 PRO A N 1
ATOM 810 C CA . PRO A 1 99 ? -3.646 6.147 -12.031 1.00 95.06 99 PRO A CA 1
ATOM 811 C C . PRO A 1 99 ? -3.491 6.411 -10.532 1.00 95.06 99 PRO A C 1
ATOM 813 O O . PRO A 1 99 ? -2.964 7.451 -10.136 1.00 95.06 99 PRO A O 1
ATOM 816 N N . ASP A 1 100 ? -3.896 5.457 -9.691 1.00 94.81 100 ASP A N 1
ATOM 817 C CA . ASP A 1 100 ? -3.799 5.580 -8.235 1.00 94.81 100 ASP A CA 1
ATOM 818 C C . ASP A 1 100 ? -2.360 5.449 -7.698 1.00 94.81 100 ASP A C 1
ATOM 820 O O . ASP A 1 100 ? -2.089 5.843 -6.559 1.00 94.81 100 ASP A O 1
ATOM 824 N N . PHE A 1 101 ? -1.401 5.026 -8.532 1.00 96.75 101 PHE A N 1
ATOM 825 C CA . PHE A 1 101 ? 0.024 5.030 -8.191 1.00 96.75 101 PHE A CA 1
ATOM 826 C C . PHE A 1 101 ? 0.547 6.432 -7.858 1.00 96.75 101 PHE A C 1
ATOM 828 O O . PHE A 1 101 ? 1.474 6.568 -7.057 1.00 96.75 101 PHE A O 1
ATOM 835 N N . LYS A 1 102 ? -0.090 7.493 -8.374 1.00 95.44 102 LYS A N 1
ATOM 836 C CA . LYS A 1 102 ? 0.267 8.872 -8.015 1.00 95.44 102 LYS A CA 1
ATOM 837 C C . LYS A 1 102 ? 0.124 9.122 -6.507 1.00 95.44 102 LYS A C 1
ATOM 839 O O . LYS A 1 102 ? 1.020 9.708 -5.903 1.00 95.44 102 LYS A O 1
ATOM 844 N N . TYR A 1 103 ? -0.948 8.625 -5.876 1.00 96.06 103 TYR A N 1
ATOM 845 C CA . TYR A 1 103 ? -1.173 8.778 -4.432 1.00 96.06 103 TYR A CA 1
ATOM 846 C C . TYR A 1 103 ? -0.176 7.929 -3.645 1.00 96.06 103 TYR A C 1
ATOM 848 O O . TYR A 1 103 ? 0.427 8.411 -2.687 1.00 96.06 103 TYR A O 1
ATOM 856 N N . PHE A 1 104 ? 0.077 6.704 -4.116 1.00 96.75 104 PHE A N 1
ATOM 857 C CA . PHE A 1 104 ? 1.085 5.813 -3.547 1.00 96.75 104 PHE A CA 1
ATOM 858 C C . PHE A 1 104 ? 2.479 6.467 -3.519 1.00 96.75 104 PHE A C 1
ATOM 860 O O . PHE A 1 104 ? 3.163 6.479 -2.490 1.00 96.75 104 PHE A O 1
ATOM 867 N N . ARG A 1 105 ? 2.884 7.104 -4.624 1.00 95.25 105 ARG A N 1
ATOM 868 C CA . ARG A 1 105 ? 4.136 7.863 -4.724 1.00 95.25 105 ARG A CA 1
ATOM 869 C C . ARG A 1 105 ? 4.148 9.103 -3.836 1.00 95.25 105 ARG A C 1
ATOM 871 O O . ARG A 1 105 ? 5.141 9.342 -3.149 1.00 95.25 105 ARG A O 1
ATOM 878 N N . MET A 1 106 ? 3.074 9.891 -3.836 1.00 93.88 106 MET A N 1
ATOM 879 C CA . MET A 1 106 ? 2.963 11.085 -2.990 1.00 93.88 106 MET A CA 1
ATOM 880 C C . MET A 1 106 ? 3.116 10.736 -1.505 1.00 93.88 106 MET A C 1
ATOM 882 O O . MET A 1 106 ? 3.881 11.399 -0.803 1.00 93.88 106 MET A O 1
ATOM 886 N N . LEU A 1 107 ? 2.475 9.656 -1.051 1.00 95.19 107 LEU A N 1
ATOM 887 C CA . LEU A 1 107 ? 2.596 9.171 0.322 1.00 95.19 107 LEU A CA 1
ATOM 888 C C . LEU A 1 107 ? 4.020 8.712 0.652 1.00 95.19 107 LEU A C 1
ATOM 890 O O . LEU A 1 107 ? 4.563 9.095 1.685 1.00 95.19 107 LEU A O 1
ATOM 894 N N . ASN A 1 108 ? 4.671 7.971 -0.248 1.00 95.38 108 ASN A N 1
ATOM 895 C CA . ASN A 1 108 ? 6.072 7.572 -0.074 1.00 95.38 108 ASN A CA 1
ATOM 896 C C . ASN A 1 108 ? 6.994 8.794 0.064 1.00 95.38 108 ASN A C 1
ATOM 898 O O . ASN A 1 108 ? 7.863 8.823 0.934 1.00 95.38 108 ASN A O 1
ATOM 902 N N . ASN A 1 109 ? 6.772 9.833 -0.744 1.00 91.81 109 ASN A N 1
ATOM 903 C CA . ASN A 1 109 ? 7.544 11.072 -0.663 1.00 91.81 109 ASN A CA 1
ATOM 904 C C . ASN A 1 109 ? 7.313 11.810 0.663 1.00 91.81 109 ASN A C 1
ATOM 906 O O . ASN A 1 109 ? 8.278 12.300 1.252 1.00 91.81 109 ASN A O 1
ATOM 910 N N . LYS A 1 110 ? 6.068 11.849 1.159 1.00 91.56 110 LYS A N 1
ATOM 911 C CA . LYS A 1 110 ? 5.742 12.415 2.477 1.00 91.56 110 LYS A CA 1
ATOM 912 C C . LYS A 1 110 ? 6.468 11.683 3.601 1.00 91.56 110 LYS A C 1
ATOM 914 O O . LYS A 1 110 ? 7.050 12.330 4.468 1.00 91.56 110 LYS A O 1
ATOM 919 N N . ILE A 1 111 ? 6.463 10.350 3.564 1.00 91.62 111 ILE A N 1
ATOM 920 C CA . ILE A 1 111 ? 7.115 9.504 4.572 1.00 91.62 111 ILE A CA 1
ATOM 921 C C . ILE A 1 111 ? 8.637 9.695 4.554 1.00 91.62 111 ILE A C 1
ATOM 923 O O . ILE A 1 111 ? 9.237 9.847 5.614 1.00 91.62 111 ILE A O 1
ATOM 927 N N . LYS A 1 112 ? 9.264 9.709 3.370 1.00 86.69 112 LYS A N 1
ATOM 928 C CA . LYS A 1 112 ? 10.730 9.780 3.230 1.00 86.69 112 LYS A CA 1
ATOM 929 C C . LYS A 1 112 ? 11.316 11.158 3.497 1.00 86.69 112 LYS A C 1
ATOM 931 O O . LYS A 1 112 ? 12.384 11.263 4.093 1.00 86.69 112 LYS A O 1
ATOM 936 N N . HIS A 1 113 ? 10.667 12.204 2.995 1.00 78.88 113 HIS A N 1
ATOM 937 C CA . HIS A 1 113 ? 11.270 13.534 2.922 1.00 78.88 113 HIS A CA 1
ATOM 938 C C . HIS A 1 113 ? 10.675 14.533 3.912 1.00 78.88 113 HIS A C 1
ATOM 940 O O . HIS A 1 113 ? 11.075 15.692 3.873 1.00 78.88 113 HIS A O 1
ATOM 946 N N . PHE A 1 114 ? 9.735 14.112 4.773 1.00 67.75 114 PHE A N 1
ATOM 947 C CA . PHE A 1 114 ? 8.997 15.003 5.682 1.00 67.75 114 PHE A CA 1
ATOM 948 C C . PHE A 1 114 ? 8.546 16.295 4.976 1.00 67.75 114 PHE A C 1
ATOM 950 O O . PHE A 1 114 ? 8.670 17.393 5.511 1.00 67.75 114 PHE A O 1
ATOM 957 N N . ASN A 1 115 ? 8.085 16.168 3.730 1.00 68.62 115 ASN A N 1
ATOM 958 C CA . ASN A 1 115 ? 7.770 17.323 2.898 1.00 68.62 115 ASN A CA 1
ATOM 959 C C . ASN A 1 115 ? 6.474 18.020 3.355 1.00 68.62 115 ASN A C 1
ATOM 961 O O . ASN A 1 115 ? 5.683 17.475 4.131 1.00 68.62 115 ASN A O 1
ATOM 965 N N . GLU A 1 116 ? 6.242 19.223 2.831 1.00 63.06 116 GLU A N 1
ATOM 966 C CA . GLU A 1 116 ? 5.073 20.066 3.129 1.00 63.06 116 GLU A CA 1
ATOM 967 C C . GLU A 1 116 ? 3.769 19.577 2.474 1.00 63.06 116 GLU A C 1
ATOM 969 O O . GLU A 1 116 ? 2.772 20.289 2.491 1.00 63.06 116 GLU A O 1
ATOM 974 N N . ALA A 1 117 ? 3.737 18.378 1.878 1.00 76.19 117 ALA A N 1
ATOM 975 C CA . ALA A 1 117 ? 2.483 17.858 1.348 1.00 76.19 117 ALA A CA 1
ATOM 976 C C . ALA A 1 117 ? 1.485 17.651 2.501 1.00 76.19 117 ALA A C 1
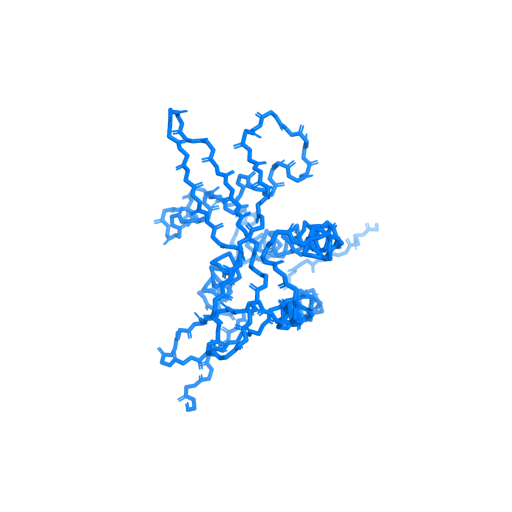ATOM 978 O O . ALA A 1 117 ? 1.807 16.981 3.491 1.00 76.19 117 ALA A O 1
ATOM 979 N N . ASP A 1 118 ? 0.286 18.211 2.343 1.00 84.00 118 ASP A N 1
ATOM 980 C CA . ASP A 1 118 ? -0.859 18.032 3.240 1.00 84.00 118 ASP A CA 1
ATOM 981 C C . ASP A 1 118 ? -1.432 16.620 3.020 1.00 84.00 118 ASP A C 1
ATOM 983 O O . ASP A 1 118 ? -2.382 16.408 2.257 1.00 84.00 118 ASP A O 1
ATOM 987 N N . ILE A 1 119 ? -0.749 15.637 3.615 1.00 90.75 119 ILE A N 1
ATOM 988 C CA . ILE A 1 119 ? -1.122 14.224 3.615 1.00 90.75 119 ILE A CA 1
ATOM 989 C C . ILE A 1 119 ? -1.091 13.715 5.049 1.00 90.75 119 ILE A C 1
ATOM 991 O O . ILE A 1 119 ? -0.016 13.660 5.658 1.00 90.75 119 ILE A O 1
ATOM 995 N N . ASP A 1 120 ? -2.252 13.288 5.535 1.00 90.75 120 ASP A N 1
ATOM 996 C CA . ASP A 1 120 ? -2.440 12.808 6.899 1.00 90.75 120 ASP A CA 1
ATOM 997 C C . ASP A 1 120 ? -2.940 11.365 6.919 1.00 90.75 120 ASP A C 1
ATOM 999 O O . ASP A 1 120 ? -3.747 10.940 6.087 1.00 90.75 120 ASP A O 1
ATOM 1003 N N . PHE A 1 121 ? -2.458 10.605 7.901 1.00 93.00 121 PHE A N 1
ATOM 1004 C CA . PHE A 1 121 ? -3.053 9.322 8.247 1.00 93.00 121 PHE A CA 1
ATOM 1005 C C . PHE A 1 121 ? -4.247 9.580 9.158 1.00 93.00 121 PHE A C 1
ATOM 1007 O O . PHE A 1 121 ? -4.117 10.284 10.160 1.00 93.00 121 PHE A O 1
ATOM 1014 N N . ILE A 1 122 ? -5.383 8.973 8.838 1.00 92.94 122 ILE A N 1
ATOM 1015 C CA . ILE A 1 122 ? -6.608 9.055 9.627 1.00 92.94 122 ILE A CA 1
ATOM 1016 C C . ILE A 1 122 ? -7.079 7.656 10.004 1.00 92.94 122 ILE A C 1
ATOM 1018 O O . ILE A 1 122 ? -6.927 6.695 9.246 1.00 92.94 122 ILE A O 1
ATOM 1022 N N . GLU A 1 123 ? -7.662 7.551 11.187 1.00 91.94 123 GLU A N 1
ATOM 1023 C CA . GLU A 1 123 ? -8.330 6.342 11.638 1.00 91.94 123 GLU A CA 1
ATOM 1024 C C . GLU A 1 123 ? -9.705 6.242 10.976 1.00 91.94 123 GLU A C 1
ATOM 1026 O O . GLU A 1 123 ? -10.489 7.194 11.003 1.00 91.94 123 GLU A O 1
ATOM 1031 N N . VAL A 1 124 ? -10.011 5.084 10.397 1.00 90.06 124 VAL A N 1
ATOM 1032 C CA . VAL A 1 124 ? -11.333 4.789 9.850 1.00 90.06 124 VAL A CA 1
ATOM 1033 C C . VAL A 1 124 ? -11.823 3.505 10.485 1.00 90.06 124 VAL A C 1
ATOM 1035 O O . VAL A 1 124 ? -11.246 2.449 10.263 1.00 90.06 124 VAL A O 1
ATOM 1038 N N . VAL A 1 125 ? -12.916 3.563 11.241 1.00 87.25 125 VAL A N 1
ATOM 1039 C CA . VAL A 1 125 ? -13.524 2.339 11.764 1.00 87.25 125 VAL A CA 1
ATOM 1040 C C . VAL A 1 125 ? -14.558 1.815 10.777 1.00 87.25 125 VAL A C 1
ATOM 1042 O O . VAL A 1 125 ? -15.492 2.528 10.405 1.00 87.25 125 VAL A O 1
ATOM 1045 N N . LEU A 1 126 ? -14.385 0.566 10.355 1.00 86.31 126 LEU A N 1
ATOM 1046 C CA . LEU A 1 126 ? -15.277 -0.134 9.437 1.00 86.31 126 LEU A CA 1
ATOM 1047 C C . LEU A 1 126 ? -15.957 -1.307 10.146 1.00 86.31 126 LEU A C 1
ATOM 1049 O O . LEU A 1 126 ? -15.396 -1.916 11.055 1.00 86.31 126 LEU A O 1
ATOM 1053 N N . MET A 1 127 ? -17.165 -1.644 9.700 1.00 82.50 127 MET A N 1
ATOM 1054 C CA . MET A 1 127 ? -17.875 -2.843 10.146 1.00 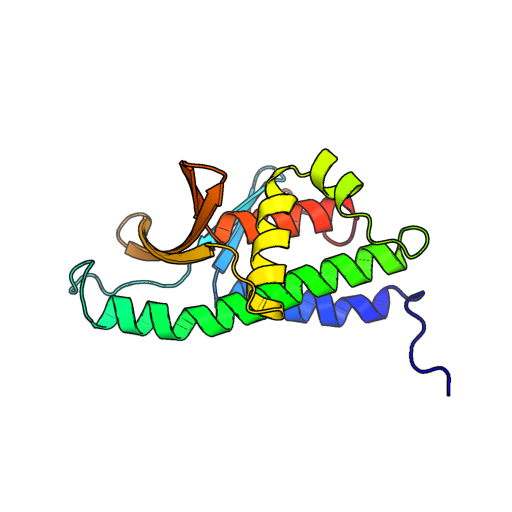82.50 127 MET A CA 1
ATOM 1055 C C . MET A 1 127 ? -17.621 -3.981 9.154 1.00 82.50 127 MET A C 1
ATOM 1057 O O . MET A 1 127 ? -18.050 -3.906 8.003 1.00 82.50 127 MET A O 1
ATOM 1061 N N . ALA A 1 128 ? -16.957 -5.041 9.607 1.00 73.25 128 ALA A N 1
ATOM 1062 C CA . ALA A 1 128 ? -16.747 -6.282 8.868 1.00 73.25 128 ALA A CA 1
ATOM 1063 C C . ALA A 1 128 ? -17.610 -7.390 9.496 1.00 73.25 128 ALA A C 1
ATOM 1065 O O . ALA A 1 128 ? -17.213 -8.089 10.432 1.00 73.25 128 ALA A O 1
ATOM 1066 N N . GLY A 1 129 ? -18.853 -7.510 9.022 1.00 76.50 129 GLY A N 1
ATOM 1067 C CA . GLY A 1 129 ? -19.850 -8.392 9.631 1.00 76.50 129 GLY A CA 1
ATOM 1068 C C . GLY A 1 129 ? -20.190 -7.947 11.057 1.00 76.50 129 GLY A C 1
ATOM 1069 O O . GLY A 1 129 ? -20.682 -6.841 11.262 1.00 76.50 129 GLY A O 1
ATOM 1070 N N . ALA A 1 130 ? -19.933 -8.811 12.042 1.00 75.38 130 ALA A N 1
ATOM 1071 C CA . ALA A 1 130 ? -20.139 -8.492 13.457 1.00 75.38 130 ALA A CA 1
ATOM 1072 C C . ALA A 1 130 ? -18.938 -7.780 14.106 1.00 75.38 130 ALA A C 1
ATOM 1074 O O . ALA A 1 130 ? -19.036 -7.351 15.252 1.00 75.38 130 ALA A O 1
ATOM 1075 N N . LYS A 1 131 ? -17.796 -7.677 13.420 1.00 78.38 131 LYS A N 1
ATOM 1076 C CA . LYS A 1 131 ? -16.561 -7.116 13.976 1.00 78.38 131 LYS A CA 1
ATOM 1077 C C . LYS A 1 131 ? -16.389 -5.662 13.547 1.00 78.38 131 LYS A C 1
ATOM 1079 O O . LYS A 1 131 ? -16.686 -5.312 12.406 1.00 78.38 131 LYS A O 1
ATOM 1084 N N . SER A 1 132 ? -15.871 -4.840 14.452 1.00 85.06 132 SER A N 1
ATOM 1085 C CA . SER A 1 132 ? -15.359 -3.509 14.124 1.00 85.06 132 SER A CA 1
ATOM 1086 C C . SER A 1 132 ? -13.869 -3.635 13.835 1.00 85.06 132 SER A C 1
ATOM 1088 O O . SER A 1 132 ? -13.145 -4.196 14.656 1.00 85.06 132 SER A O 1
ATOM 1090 N N . ILE A 1 133 ? -13.406 -3.121 12.701 1.00 88.56 133 ILE A N 1
ATOM 1091 C CA . ILE A 1 133 ? -11.985 -3.100 12.338 1.00 88.56 133 ILE A CA 1
ATOM 1092 C C . ILE A 1 133 ? -11.494 -1.663 12.193 1.00 88.56 133 ILE A C 1
ATOM 1094 O O . ILE A 1 133 ? -12.235 -0.793 11.733 1.00 88.56 133 ILE A O 1
ATOM 1098 N N . ILE A 1 134 ? -10.242 -1.416 12.565 1.00 88.50 134 ILE A N 1
ATOM 1099 C CA . ILE A 1 134 ? -9.542 -0.174 12.240 1.00 88.50 134 ILE A CA 1
ATOM 1100 C C . ILE A 1 134 ? -8.922 -0.336 10.859 1.00 88.50 134 ILE A C 1
ATOM 1102 O O . ILE A 1 134 ? -8.059 -1.180 10.653 1.00 88.50 134 ILE A O 1
ATOM 1106 N N . GLU A 1 135 ? -9.338 0.501 9.924 1.00 92.50 135 GLU A N 1
ATOM 1107 C CA . GLU A 1 135 ? -8.696 0.731 8.637 1.00 92.50 135 GLU A CA 1
ATOM 1108 C C . GLU A 1 135 ? -7.912 2.049 8.687 1.00 92.50 135 GLU A C 1
ATOM 1110 O O . GLU A 1 135 ? -8.231 2.968 9.450 1.00 92.50 135 GLU A O 1
ATOM 1115 N N . ILE A 1 136 ? -6.870 2.150 7.864 1.00 94.50 136 ILE A N 1
ATOM 1116 C CA . ILE A 1 136 ? -6.035 3.342 7.786 1.00 94.50 136 ILE A CA 1
ATOM 1117 C C . ILE A 1 136 ? -6.423 4.132 6.545 1.00 94.50 136 ILE A C 1
ATOM 1119 O O . ILE A 1 136 ? -6.195 3.715 5.412 1.00 94.50 136 ILE A O 1
ATOM 1123 N N . GLY A 1 137 ? -7.002 5.309 6.752 1.00 95.56 137 GLY A N 1
ATOM 1124 C CA . GLY A 1 137 ? -7.203 6.281 5.689 1.00 95.56 137 GLY A CA 1
ATOM 1125 C C . GLY A 1 137 ? -5.945 7.116 5.479 1.00 95.56 137 GLY A C 1
ATOM 1126 O O . GLY A 1 137 ? -5.259 7.493 6.426 1.00 95.56 137 GLY A O 1
ATOM 1127 N N . CYS A 1 138 ? -5.655 7.436 4.228 1.00 95.75 138 CYS A N 1
ATOM 1128 C CA . CYS A 1 138 ? -4.689 8.451 3.840 1.00 95.75 138 CYS A CA 1
ATOM 1129 C C . CYS A 1 138 ? -5.473 9.594 3.200 1.00 95.75 138 CYS A C 1
ATOM 1131 O O . CYS A 1 138 ? -6.105 9.405 2.157 1.00 95.75 138 CYS A O 1
ATOM 1133 N N . GLN A 1 139 ? -5.472 10.755 3.844 1.00 95.44 139 GLN A N 1
ATOM 1134 C CA . GLN A 1 139 ? -6.177 11.941 3.385 1.00 95.44 139 GLN A CA 1
ATOM 1135 C C . GLN A 1 139 ? -5.200 12.841 2.626 1.00 95.44 139 GLN A C 1
ATOM 1137 O O . GLN A 1 139 ? -4.164 13.206 3.166 1.00 95.44 139 GLN A O 1
ATOM 1142 N N . TYR A 1 140 ? -5.520 13.187 1.381 1.00 95.00 140 TYR A N 1
ATOM 1143 C CA . TYR A 1 140 ? -4.686 13.976 0.475 1.00 95.00 140 TYR A CA 1
ATOM 1144 C C . TYR A 1 140 ? -5.378 15.288 0.139 1.00 95.00 140 TYR A C 1
ATOM 1146 O O . TYR A 1 140 ? -6.534 15.285 -0.288 1.00 95.00 140 TYR A O 1
ATOM 1154 N N . LYS A 1 141 ? -4.661 16.403 0.248 1.00 92.25 141 LYS A N 1
ATOM 1155 C CA . LYS A 1 141 ? -5.129 17.683 -0.283 1.00 92.25 141 LYS A CA 1
ATOM 1156 C C . LYS A 1 141 ? -4.739 17.829 -1.751 1.00 92.25 141 LYS A C 1
ATOM 1158 O O . LYS A 1 141 ? -3.555 17.876 -2.086 1.00 92.25 141 LYS A O 1
ATOM 1163 N N . ILE A 1 142 ? -5.735 17.918 -2.627 1.00 88.12 142 ILE A N 1
ATOM 1164 C CA . ILE A 1 142 ? -5.574 18.097 -4.071 1.00 88.12 142 ILE A CA 1
ATOM 1165 C C . ILE A 1 142 ? -6.236 19.420 -4.464 1.00 88.12 142 ILE A C 1
ATOM 1167 O O . ILE A 1 142 ? -7.459 19.530 -4.560 1.00 88.12 142 ILE A O 1
ATOM 1171 N N . GLY A 1 143 ? -5.415 20.455 -4.660 1.00 87.50 143 GLY A N 1
ATOM 1172 C CA . GLY A 1 143 ? -5.909 21.818 -4.855 1.00 87.50 143 GLY A CA 1
ATOM 1173 C C . GLY A 1 143 ? -6.695 22.293 -3.631 1.00 87.50 143 GLY A C 1
ATOM 1174 O O . GLY A 1 143 ? -6.149 22.369 -2.532 1.00 87.50 143 GLY A O 1
ATOM 1175 N N . GLU A 1 144 ? -7.980 22.588 -3.823 1.00 88.44 144 GLU A N 1
ATOM 1176 C CA . GLU A 1 144 ? -8.894 23.018 -2.754 1.00 88.44 144 GLU A CA 1
ATOM 1177 C C . GLU A 1 144 ? -9.715 21.866 -2.1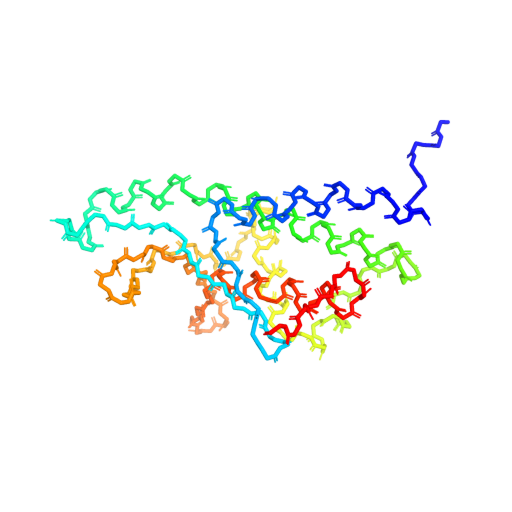48 1.00 88.44 144 GLU A C 1
ATOM 1179 O O . GLU A 1 144 ? -10.477 22.078 -1.208 1.00 88.44 144 GLU A O 1
ATOM 1184 N N . SER A 1 145 ? -9.580 20.644 -2.673 1.00 89.44 145 SER A N 1
ATOM 1185 C CA . SER A 1 145 ? -10.365 19.480 -2.247 1.00 89.44 145 SER A CA 1
ATOM 1186 C C . SER A 1 145 ? -9.538 18.489 -1.433 1.00 89.44 145 SER A C 1
ATOM 1188 O O . SER A 1 145 ? -8.322 18.382 -1.598 1.00 89.44 145 SER A O 1
ATOM 1190 N N . TRP A 1 146 ? -10.218 17.735 -0.571 1.00 91.38 146 TRP A N 1
ATOM 1191 C CA . TRP A 1 146 ? -9.637 16.610 0.153 1.00 91.38 146 TRP A CA 1
ATOM 1192 C C . TRP A 1 146 ? -10.142 15.296 -0.427 1.00 91.38 146 TRP A C 1
ATOM 1194 O O . TRP A 1 146 ? -11.345 15.101 -0.590 1.00 91.38 146 TRP A O 1
ATOM 1204 N N . GLU A 1 147 ? -9.219 14.382 -0.691 1.00 94.44 147 GLU A N 1
ATOM 1205 C CA . GLU A 1 147 ? -9.506 13.031 -1.156 1.00 94.44 147 GLU A CA 1
ATOM 1206 C C . GLU A 1 147 ? -8.999 12.015 -0.134 1.00 94.44 147 GLU A C 1
ATOM 1208 O O . GLU A 1 147 ? -7.939 12.199 0.459 1.00 94.44 147 GLU A O 1
ATOM 1213 N N . ILE A 1 148 ? -9.741 10.929 0.072 1.00 94.94 148 ILE A N 1
ATOM 1214 C CA . ILE A 1 148 ? -9.344 9.848 0.980 1.00 94.94 148 ILE A CA 1
ATOM 1215 C C . ILE A 1 148 ? -9.071 8.594 0.156 1.00 94.94 148 ILE A C 1
ATOM 1217 O O . ILE A 1 148 ? -9.879 8.209 -0.691 1.00 94.94 148 ILE A O 1
ATOM 1221 N N . LYS A 1 149 ? -7.943 7.942 0.434 1.00 96.38 149 LYS A N 1
ATOM 1222 C CA . LYS A 1 149 ? -7.635 6.589 -0.037 1.00 96.38 149 LYS A CA 1
ATOM 1223 C C . LYS A 1 149 ? -7.445 5.676 1.162 1.00 96.38 149 LYS A C 1
ATOM 1225 O O . LYS A 1 149 ? -6.699 6.021 2.077 1.00 96.38 149 LYS A O 1
ATOM 1230 N N . TYR A 1 150 ? -8.109 4.528 1.166 1.00 96.06 150 TYR A N 1
ATOM 1231 C CA . TYR A 1 150 ? -7.875 3.508 2.188 1.00 96.06 150 TYR A CA 1
ATOM 1232 C C . TYR A 1 150 ? -6.555 2.809 1.903 1.00 96.06 150 TYR A C 1
ATOM 1234 O O . TYR A 1 150 ? -6.239 2.530 0.747 1.00 96.06 150 TYR A O 1
ATOM 1242 N N . TYR A 1 151 ? -5.781 2.509 2.937 1.00 97.06 151 TYR A N 1
ATOM 1243 C CA . TYR A 1 151 ? -4.459 1.928 2.760 1.00 97.06 151 TYR A CA 1
ATOM 1244 C C . TYR A 1 151 ? -4.529 0.529 2.131 1.00 97.06 151 TYR A C 1
ATOM 1246 O O . TYR A 1 151 ? -3.695 0.197 1.289 1.00 97.06 151 TYR A O 1
ATOM 1254 N N . ALA A 1 152 ? -5.593 -0.231 2.407 1.00 96.38 152 ALA A N 1
ATOM 1255 C CA . ALA A 1 152 ? -5.921 -1.461 1.685 1.00 96.38 152 ALA A CA 1
ATOM 1256 C C . ALA A 1 152 ? -5.914 -1.301 0.145 1.00 96.38 152 ALA A C 1
ATOM 1258 O O . ALA A 1 152 ? -5.491 -2.209 -0.569 1.00 96.38 152 ALA A O 1
ATOM 1259 N N . GLN A 1 153 ? -6.300 -0.135 -0.394 1.00 96.94 153 GLN A N 1
ATOM 1260 C CA . GLN A 1 153 ? -6.256 0.127 -1.841 1.00 96.94 153 GLN A CA 1
ATOM 1261 C C . GLN A 1 153 ? -4.820 0.164 -2.376 1.00 96.94 153 GLN A C 1
ATOM 1263 O O . GLN A 1 153 ? -4.578 -0.243 -3.509 1.00 96.94 153 GLN A O 1
ATOM 1268 N N . PHE A 1 154 ? -3.856 0.614 -1.569 1.00 98.00 154 PHE A N 1
ATOM 1269 C CA . PHE A 1 154 ? -2.441 0.584 -1.939 1.00 98.00 154 PHE A CA 1
ATOM 1270 C C . PHE A 1 154 ? -1.866 -0.825 -1.937 1.00 98.00 154 PHE A C 1
ATOM 1272 O O . PHE A 1 154 ? -1.036 -1.132 -2.788 1.00 98.00 154 PHE A O 1
ATOM 1279 N N . ILE A 1 155 ? -2.334 -1.686 -1.034 1.00 97.50 155 ILE A N 1
ATOM 1280 C CA . ILE A 1 155 ? -1.963 -3.104 -1.020 1.00 97.50 155 ILE A CA 1
ATOM 1281 C C . ILE A 1 155 ? -2.489 -3.786 -2.283 1.00 97.50 155 ILE A C 1
ATOM 1283 O O . ILE A 1 155 ? -1.721 -4.432 -2.991 1.00 97.50 155 ILE A O 1
ATOM 1287 N N . VAL A 1 156 ? -3.765 -3.578 -2.624 1.00 96.75 156 VAL A N 1
ATOM 1288 C CA . VAL A 1 156 ? -4.350 -4.115 -3.864 1.00 96.75 156 VAL A CA 1
ATOM 1289 C C . VAL A 1 156 ? -3.586 -3.615 -5.091 1.00 96.75 156 VAL A C 1
ATOM 1291 O O . VAL A 1 156 ? -3.149 -4.427 -5.904 1.00 96.75 156 VAL A O 1
ATOM 1294 N N . LEU A 1 157 ? -3.340 -2.305 -5.186 1.00 97.44 157 LEU A N 1
ATOM 1295 C CA . LEU A 1 157 ? -2.543 -1.708 -6.260 1.00 97.44 157 LEU A CA 1
ATOM 1296 C C . LEU A 1 157 ? -1.152 -2.352 -6.371 1.00 97.44 157 LEU A C 1
ATOM 1298 O O . LEU A 1 157 ? -0.688 -2.647 -7.471 1.00 97.44 157 LEU A O 1
ATOM 1302 N N . PHE A 1 158 ? -0.477 -2.571 -5.243 1.00 96.62 158 PHE A N 1
ATOM 1303 C CA . PHE A 1 158 ? 0.833 -3.212 -5.209 1.00 96.62 158 PHE A CA 1
ATOM 1304 C C . PHE A 1 158 ? 0.779 -4.630 -5.797 1.00 96.62 158 PHE A C 1
ATOM 1306 O O . PHE A 1 158 ? 1.573 -4.946 -6.685 1.00 96.62 158 PHE A O 1
ATOM 1313 N N . PHE A 1 159 ? -0.194 -5.452 -5.393 1.00 93.75 159 PHE A N 1
ATOM 1314 C CA . PHE A 1 159 ? -0.386 -6.791 -5.958 1.00 93.75 159 PHE A CA 1
ATOM 1315 C C . PHE A 1 159 ? -0.739 -6.773 -7.450 1.00 93.75 159 PHE A C 1
ATOM 1317 O O . PHE A 1 159 ? -0.234 -7.606 -8.203 1.00 93.75 159 PHE A O 1
ATOM 1324 N N . GLU A 1 160 ? -1.567 -5.829 -7.901 1.00 92.75 160 GLU A N 1
ATOM 1325 C CA . GLU A 1 160 ? -1.890 -5.664 -9.323 1.00 92.75 160 GLU A CA 1
ATOM 1326 C C . GLU A 1 160 ? -0.644 -5.336 -10.154 1.00 92.75 160 GLU A C 1
ATOM 1328 O O . GLU A 1 160 ? -0.442 -5.927 -11.217 1.00 92.75 160 GLU A O 1
ATOM 1333 N N . ILE A 1 161 ? 0.227 -4.455 -9.651 1.00 92.81 161 ILE A N 1
ATOM 1334 C CA . ILE A 1 161 ? 1.499 -4.132 -10.304 1.00 92.81 161 ILE A CA 1
ATOM 1335 C C . ILE A 1 161 ? 2.423 -5.355 -10.317 1.00 92.81 161 ILE A C 1
ATOM 1337 O O . ILE A 1 161 ? 2.986 -5.673 -11.363 1.00 92.81 161 ILE A O 1
ATOM 1341 N N . LEU A 1 162 ? 2.576 -6.069 -9.195 1.00 89.56 162 LEU A N 1
ATOM 1342 C CA . LEU A 1 162 ? 3.414 -7.273 -9.145 1.00 89.56 162 LEU A CA 1
ATOM 1343 C C . LEU A 1 162 ? 2.939 -8.347 -10.129 1.00 89.56 162 LEU A C 1
ATOM 1345 O O . LEU A 1 162 ? 3.759 -8.983 -10.791 1.00 89.56 162 LEU A O 1
ATOM 1349 N N . LYS A 1 163 ? 1.624 -8.540 -10.242 1.00 87.44 163 LYS A N 1
ATOM 1350 C CA . LYS A 1 163 ? 1.031 -9.477 -11.197 1.00 87.44 163 LYS A CA 1
ATOM 1351 C C . LYS A 1 163 ? 1.303 -9.056 -12.636 1.00 87.44 163 LYS A C 1
ATOM 1353 O O . LYS A 1 163 ? 1.702 -9.885 -13.444 1.00 87.44 163 LYS A O 1
ATOM 1358 N N . GLU A 1 164 ? 1.126 -7.776 -12.953 1.00 87.81 164 GLU A N 1
ATOM 1359 C CA . GLU A 1 164 ? 1.412 -7.244 -14.288 1.00 87.81 164 GLU A CA 1
ATOM 1360 C C . GLU A 1 164 ? 2.883 -7.429 -14.686 1.00 87.81 164 GLU A C 1
ATOM 1362 O O . GLU A 1 164 ? 3.200 -7.718 -15.838 1.00 87.81 164 GLU A O 1
ATOM 1367 N N . LEU A 1 165 ? 3.789 -7.309 -13.718 1.00 84.88 165 LEU A N 1
ATOM 1368 C CA . LEU A 1 165 ? 5.219 -7.540 -13.908 1.00 84.88 165 LEU A CA 1
ATOM 1369 C C . LEU A 1 165 ? 5.597 -9.032 -13.903 1.00 84.88 165 LEU A C 1
ATOM 1371 O O . LEU A 1 165 ? 6.780 -9.355 -13.986 1.00 84.88 165 LEU A O 1
ATOM 1375 N N . ASN A 1 166 ? 4.617 -9.941 -13.828 1.00 83.00 166 ASN A N 1
ATOM 1376 C CA . ASN A 1 166 ? 4.796 -11.393 -13.722 1.00 83.00 166 ASN A CA 1
ATOM 1377 C C . ASN A 1 166 ? 5.666 -11.823 -12.526 1.00 83.00 166 ASN A C 1
ATOM 1379 O O . ASN A 1 166 ? 6.363 -12.835 -12.590 1.00 83.00 166 ASN A O 1
ATOM 1383 N N . ILE A 1 167 ? 5.634 -11.055 -11.434 1.00 83.50 167 ILE A N 1
ATOM 1384 C CA . ILE A 1 167 ? 6.333 -11.376 -10.180 1.00 83.50 167 ILE A CA 1
ATOM 1385 C C . ILE A 1 167 ? 5.495 -12.317 -9.318 1.00 83.50 167 ILE A C 1
ATOM 1387 O O . ILE A 1 167 ? 6.030 -13.214 -8.672 1.00 83.50 167 ILE A O 1
ATOM 1391 N N . VAL A 1 168 ? 4.175 -12.129 -9.327 1.00 81.94 168 VAL A N 1
ATOM 1392 C CA . VAL A 1 168 ? 3.214 -13.006 -8.653 1.00 81.94 168 VAL A CA 1
ATOM 1393 C C . VAL A 1 168 ? 2.159 -13.478 -9.644 1.00 81.94 168 VAL A C 1
ATOM 1395 O O . VAL A 1 168 ? 1.900 -12.831 -10.659 1.00 81.94 168 VAL A O 1
ATOM 1398 N N . SER A 1 169 ? 1.519 -14.598 -9.331 1.00 79.44 169 SER A N 1
ATOM 1399 C CA . SER A 1 169 ? 0.329 -15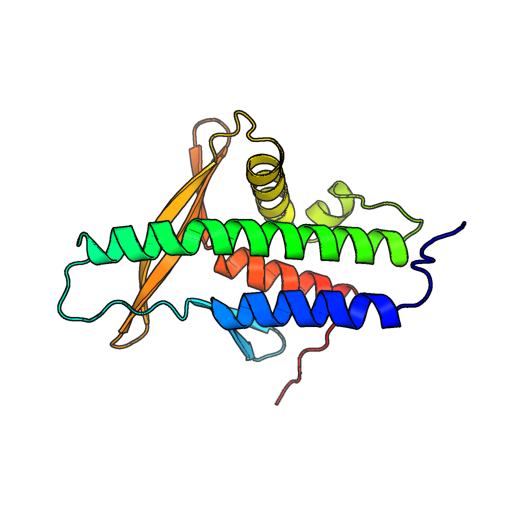.066 -10.036 1.00 79.44 169 SER A CA 1
ATOM 1400 C C . SER A 1 169 ? -0.806 -15.242 -9.039 1.00 79.44 169 SER A C 1
ATOM 1402 O O . SER A 1 169 ? -0.579 -15.510 -7.860 1.00 79.44 169 SER A O 1
ATOM 1404 N N . PHE A 1 170 ? -2.028 -15.021 -9.504 1.00 80.56 170 PHE A N 1
ATOM 1405 C CA . PHE A 1 170 ? -3.234 -15.204 -8.712 1.00 80.56 170 PHE A CA 1
ATOM 1406 C C . PHE A 1 170 ? -3.810 -16.566 -9.074 1.00 80.56 170 PHE A C 1
ATOM 1408 O O . PHE A 1 170 ? -4.209 -16.776 -10.221 1.00 80.56 170 PHE A O 1
ATOM 1415 N N . ASN A 1 171 ? -3.818 -17.490 -8.116 1.00 66.69 171 ASN A N 1
ATOM 1416 C CA . ASN A 1 171 ? -4.502 -18.763 -8.302 1.00 66.69 171 ASN A CA 1
ATOM 1417 C C . ASN A 1 171 ? -6.010 -18.502 -8.412 1.00 66.69 171 ASN A C 1
ATOM 1419 O O . ASN A 1 171 ? -6.540 -17.578 -7.798 1.00 66.69 171 ASN A O 1
ATOM 1423 N N . THR A 1 172 ? -6.675 -19.271 -9.269 1.00 53.84 172 THR A N 1
ATOM 1424 C CA . THR A 1 172 ? -8.097 -19.096 -9.622 1.00 53.84 172 THR A CA 1
ATOM 1425 C C . THR A 1 172 ? -8.967 -20.189 -9.010 1.00 53.84 172 THR A C 1
ATOM 1427 O O . THR A 1 172 ? -9.966 -20.562 -9.616 1.00 53.84 172 THR A O 1
ATOM 1430 N N . ASP A 1 173 ? -8.555 -20.712 -7.851 1.00 47.62 173 ASP A N 1
ATOM 1431 C CA . ASP A 1 173 ? -9.257 -21.802 -7.163 1.00 47.62 173 ASP A CA 1
ATOM 1432 C C . ASP A 1 173 ? -10.752 -21.496 -6.948 1.00 47.62 173 ASP A C 1
ATOM 1434 O O . ASP A 1 173 ? -11.093 -20.353 -6.555 1.00 47.62 173 ASP A O 1
#

pLDDT: mean 83.73, std 15.47, range [23.03, 98.0]

Radius of gyration: 17.33 Å; chains: 1; bounding box: 54×45×43 Å

Sequence (173 aa):
MSIYSLKEGYYLYHDVEFVLNQIGELYEVDVKDNKATAVSIMELDQKNHFASQESKDRFNAIVPKIKALHTSMYHLLESIYRATDNKVFDTTAIEKRFPDFKYFRMLNNKIKHFNEADIDFIEVVLMAGAKSIIEIGCQYKIGESWEIKYYAQFIVLFFEILKELNIVSFNTD